Protein AF-C9JGL9-F1 (afdb_monomer_lite)

GO terms:
  GO:0005654 nucleoplasm (C, IDA)
  GO:0016604 nuclear body (C, IDA)

Foldseek 3Di:
DDDDDDDDDDDDDDDDDDDDDDDPDDDDDDPDDDDPDDDDDDDDDDDDDDDDDDDPPPPPPPPVPPPVVPDQWDKAWEWDWDFDCDPPDTDTDIDTDIDIDGQQAFLVCVQLVRCVRVVHDNVCSVPDFDWKDFAPDDTHGSCVQDPDRNHTCCNRPVVRRVRMYD

Organism: Homo sapiens (NCBI:txid9606)

Secondary structure (DSSP, 8-state):
------------------------PPPP-------------------------------------------SEEEEEEEEEEEEEETTEEEEEEEEEEEEEETTSBGGGHHHHHHHHTT--HHHHHH---EEEETTSPPEEGGGT-S-TT-BHHHHHTTTTTTEE-

pLDDT: mean 73.2, std 25.0, range [32.25, 98.31]

InterPro domains:
  IPR032392 SATB, ubiquitin-like oligomerisation domain [PF16534] (73-166)
  IPR032392 SATB, ubiquitin-like oligomerisation domain [PS51982] (71-166)
  IPR032392 SATB, ubiquitin-like oligomerisation domain [cd11585] (74-16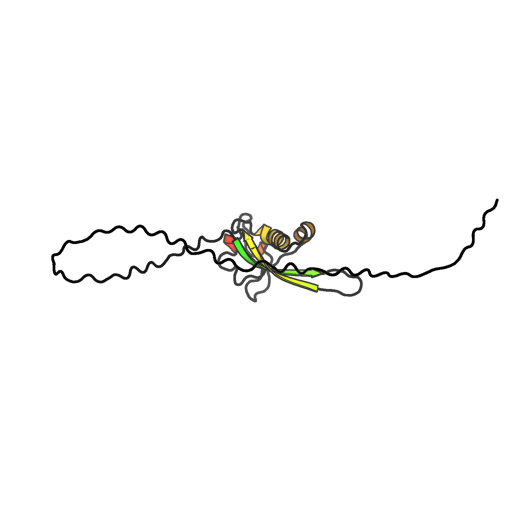6)
  IPR038224 SATB, ULD domain superfamily [G3DSA:3.10.20.710] (67-166)
  IPR039673 DNA-binding protein SATB1/SATB2 [PTHR15116] (1-166)

Radius of gyration: 34.83 Å; chains: 1; bounding box: 122×68×56 Å

Structure (mmCIF, N/CA/C/O backbone):
data_AF-C9JGL9-F1
#
_entry.id   AF-C9JGL9-F1
#
loop_
_atom_site.group_PDB
_atom_site.id
_atom_site.type_symbol
_atom_site.label_atom_id
_atom_site.label_alt_id
_atom_site.label_comp_id
_atom_site.label_asym_id
_atom_site.label_entity_id
_atom_site.label_seq_id
_atom_site.pdbx_PDB_ins_code
_atom_site.Cartn_x
_atom_site.Cartn_y
_atom_site.Cartn_z
_atom_site.occupancy
_atom_site.B_iso_or_equiv
_atom_site.auth_seq_id
_atom_site.auth_comp_id
_atom_site.auth_asym_id
_atom_site.auth_atom_id
_atom_site.pdbx_PDB_model_num
ATOM 1 N N . MET A 1 1 ? 70.693 -21.168 -28.630 1.00 42.56 1 MET A N 1
ATOM 2 C CA . MET A 1 1 ? 69.483 -21.411 -27.820 1.00 42.56 1 MET A CA 1
ATOM 3 C C . MET A 1 1 ? 68.326 -20.801 -28.596 1.00 42.56 1 MET A C 1
ATOM 5 O O . MET A 1 1 ? 67.987 -19.654 -28.356 1.00 42.56 1 MET A O 1
ATOM 9 N N . ASP A 1 2 ? 67.894 -21.374 -29.724 1.00 34.00 2 ASP A N 1
ATOM 10 C CA . ASP A 1 2 ? 67.217 -22.684 -29.877 1.00 34.00 2 ASP A CA 1
ATOM 11 C C . ASP A 1 2 ? 66.026 -22.733 -28.897 1.00 34.00 2 ASP A C 1
ATOM 13 O O . ASP A 1 2 ? 66.246 -22.671 -27.693 1.00 34.00 2 ASP A O 1
ATOM 17 N N . HIS A 1 3 ? 64.752 -22.723 -29.307 1.00 44.66 3 HIS A N 1
ATOM 18 C CA . HIS A 1 3 ? 64.145 -23.531 -30.364 1.00 44.66 3 HIS A CA 1
ATOM 19 C C . HIS A 1 3 ? 62.971 -22.829 -31.079 1.00 44.66 3 HIS A C 1
ATOM 21 O O . HIS A 1 3 ? 62.065 -22.292 -30.442 1.00 44.66 3 HIS A O 1
ATOM 27 N N . LEU A 1 4 ? 62.979 -22.918 -32.413 1.00 43.28 4 LEU A N 1
ATOM 28 C CA . LEU A 1 4 ? 61.796 -22.914 -33.279 1.00 43.28 4 LEU A CA 1
ATOM 29 C C . LEU A 1 4 ? 60.989 -24.206 -33.053 1.00 43.28 4 LEU A C 1
ATOM 31 O O . LEU A 1 4 ? 61.592 -25.271 -32.922 1.00 43.28 4 LEU A O 1
ATOM 35 N N . ASN A 1 5 ? 59.659 -24.141 -33.159 1.00 36.31 5 ASN A N 1
ATOM 36 C CA . ASN A 1 5 ? 58.887 -25.246 -33.731 1.00 36.31 5 ASN A CA 1
ATOM 37 C C . ASN A 1 5 ? 57.664 -24.719 -34.496 1.00 36.31 5 ASN A C 1
ATOM 39 O O . ASN A 1 5 ? 56.738 -24.154 -33.919 1.00 36.31 5 ASN A O 1
ATOM 43 N N . GLU A 1 6 ? 57.704 -24.928 -35.805 1.00 37.84 6 GLU A N 1
ATOM 44 C CA . GLU A 1 6 ? 56.620 -24.790 -36.769 1.00 37.84 6 GLU A CA 1
ATOM 45 C C . GLU A 1 6 ? 55.920 -26.154 -36.890 1.00 37.84 6 GLU A C 1
ATOM 47 O O . GLU A 1 6 ? 56.608 -27.164 -37.008 1.00 37.84 6 GLU A O 1
ATOM 52 N N . ALA A 1 7 ? 54.585 -26.209 -36.872 1.00 38.16 7 ALA A N 1
ATOM 53 C CA . ALA A 1 7 ? 53.819 -27.211 -37.621 1.00 38.16 7 ALA A CA 1
ATOM 54 C C . ALA A 1 7 ? 52.325 -26.858 -37.650 1.00 38.16 7 ALA A C 1
ATOM 56 O O . ALA A 1 7 ? 51.691 -26.547 -36.645 1.00 38.16 7 ALA A O 1
ATOM 57 N N . THR A 1 8 ? 51.818 -26.912 -38.869 1.00 35.41 8 THR A N 1
ATO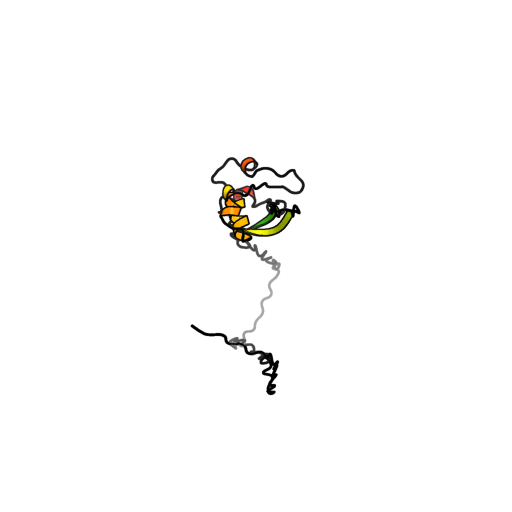M 58 C CA . THR A 1 8 ? 50.491 -26.632 -39.403 1.00 35.41 8 THR A CA 1
ATOM 59 C C . THR A 1 8 ? 49.470 -27.759 -39.162 1.00 35.41 8 THR A C 1
ATOM 61 O O . THR A 1 8 ? 49.820 -28.858 -38.749 1.00 35.41 8 THR A O 1
ATOM 64 N N . GLN A 1 9 ? 48.225 -27.463 -39.569 1.00 36.78 9 GLN A N 1
ATOM 65 C CA . GLN A 1 9 ? 47.119 -28.353 -39.978 1.00 36.78 9 GLN A CA 1
ATOM 66 C C . GLN A 1 9 ? 45.982 -28.599 -38.979 1.00 36.78 9 GLN A C 1
ATOM 68 O O . GLN A 1 9 ? 46.066 -29.385 -38.042 1.00 36.78 9 GLN A O 1
ATOM 73 N N . GLY A 1 10 ? 44.847 -27.967 -39.295 1.00 35.50 10 GLY A N 1
ATOM 74 C CA . GLY A 1 10 ? 43.537 -28.404 -38.845 1.00 35.50 10 GLY A CA 1
ATOM 75 C C . GLY A 1 10 ? 43.116 -29.720 -39.494 1.00 35.50 10 GLY A C 1
ATOM 76 O O . GLY A 1 10 ? 43.533 -30.049 -40.606 1.00 35.50 10 GLY A O 1
ATOM 77 N N . LYS A 1 11 ? 42.235 -30.443 -38.805 1.00 40.03 11 LYS A N 1
ATOM 78 C CA . LYS A 1 11 ? 41.291 -31.360 -39.431 1.00 40.03 11 LYS A CA 1
ATOM 79 C C . LYS A 1 11 ? 40.079 -31.542 -38.529 1.00 40.03 11 LYS A C 1
ATOM 81 O O . LYS A 1 11 ? 40.177 -31.811 -37.339 1.00 40.03 11 LYS A O 1
ATOM 86 N N . GLU A 1 12 ? 38.955 -31.320 -39.164 1.00 36.12 12 GLU A N 1
ATOM 87 C CA . GLU A 1 12 ? 37.579 -31.439 -38.720 1.00 36.12 12 GLU A CA 1
ATOM 88 C C . GLU A 1 12 ? 37.290 -32.909 -38.399 1.00 36.12 12 GLU A C 1
ATOM 90 O O . GLU A 1 12 ? 37.749 -33.774 -39.143 1.00 36.12 12 GLU A O 1
ATOM 95 N N . HIS A 1 13 ? 36.522 -33.203 -37.347 1.00 35.34 13 HIS A N 1
ATOM 96 C CA . HIS A 1 13 ? 35.667 -34.393 -37.341 1.00 35.34 13 HIS A CA 1
ATOM 97 C C . HIS A 1 13 ? 34.538 -34.264 -36.311 1.00 35.34 13 HIS A C 1
ATOM 99 O O . HIS A 1 13 ? 34.726 -34.330 -35.098 1.00 35.34 13 HIS A O 1
ATOM 105 N N . SER A 1 14 ? 33.351 -34.035 -36.864 1.00 40.31 14 SER A N 1
ATOM 106 C CA . SER A 1 14 ? 32.052 -34.343 -36.288 1.00 40.31 14 SER A CA 1
ATOM 107 C C . SER A 1 14 ? 31.829 -35.844 -36.448 1.00 40.31 14 SER A C 1
ATOM 109 O O . SER A 1 14 ? 31.837 -36.324 -37.577 1.00 40.31 14 SER A O 1
ATOM 111 N N . GLU A 1 15 ? 31.602 -36.575 -35.357 1.00 32.25 15 GLU A N 1
ATOM 112 C CA . GLU A 1 15 ? 31.038 -37.926 -35.430 1.00 32.25 15 GLU A CA 1
ATOM 113 C C . GLU A 1 15 ? 29.875 -38.073 -34.451 1.00 32.25 15 GLU A C 1
ATOM 115 O O . GLU A 1 15 ? 30.009 -38.345 -33.261 1.00 32.25 15 GLU A O 1
ATOM 120 N N . MET A 1 16 ? 28.699 -37.865 -35.035 1.00 34.91 16 MET A N 1
ATOM 121 C CA . MET A 1 16 ? 27.427 -38.465 -34.670 1.00 34.91 16 MET A CA 1
ATOM 122 C C . MET A 1 16 ? 27.586 -39.987 -34.527 1.00 34.91 16 MET A C 1
ATOM 124 O O . MET A 1 16 ? 27.942 -40.665 -35.489 1.00 34.91 16 MET A O 1
ATOM 128 N N . SER A 1 17 ? 27.237 -40.542 -33.367 1.00 36.75 17 SER A N 1
ATOM 129 C CA . SER A 1 17 ? 26.919 -41.966 -33.248 1.00 36.75 17 SER A CA 1
ATOM 130 C C . SER A 1 17 ? 25.537 -42.138 -32.639 1.00 36.75 17 SER A C 1
ATOM 132 O O . SER A 1 17 ? 25.306 -41.936 -31.448 1.00 36.75 17 SER A O 1
ATOM 134 N N . ASN A 1 18 ? 24.619 -42.492 -33.534 1.00 34.09 18 ASN A N 1
ATOM 135 C CA . ASN A 1 18 ? 23.277 -42.966 -33.262 1.00 34.09 18 ASN A CA 1
ATOM 136 C C . ASN A 1 18 ? 23.338 -44.320 -32.549 1.00 34.09 18 ASN A C 1
ATOM 138 O O . ASN A 1 18 ? 23.957 -45.247 -33.062 1.00 34.09 18 ASN A O 1
ATOM 142 N N . ASN A 1 19 ? 22.596 -44.467 -31.452 1.00 38.84 19 ASN A N 1
ATOM 143 C CA . ASN A 1 19 ? 22.049 -45.758 -31.053 1.00 38.84 19 ASN A CA 1
ATOM 144 C C . ASN A 1 19 ? 20.571 -45.585 -30.686 1.00 38.84 19 ASN A C 1
ATOM 146 O O . ASN A 1 19 ? 20.198 -44.765 -29.852 1.00 38.84 19 ASN A O 1
ATOM 150 N N . VAL A 1 20 ? 19.749 -46.349 -31.399 1.00 43.91 20 VAL A N 1
ATOM 151 C CA . VAL A 1 20 ? 18.292 -46.473 -31.301 1.00 43.91 20 VAL A CA 1
ATOM 152 C C . VAL A 1 20 ? 17.912 -47.502 -30.221 1.00 43.91 20 VAL A C 1
ATOM 154 O O . VAL A 1 20 ? 18.730 -48.364 -29.899 1.00 43.91 20 VAL A O 1
ATOM 157 N N . SER A 1 21 ? 16.643 -47.458 -29.775 1.00 40.12 21 SER A N 1
ATOM 158 C CA . SER A 1 21 ? 15.891 -48.320 -28.816 1.00 40.12 21 SER A CA 1
ATOM 159 C C . SER A 1 21 ? 15.878 -47.739 -27.388 1.00 40.12 21 SER A C 1
ATOM 161 O O . SER A 1 21 ? 16.927 -47.642 -26.771 1.00 40.12 21 SER A O 1
ATOM 163 N N . ASP A 1 22 ? 14.786 -47.290 -26.756 1.00 48.41 22 ASP A N 1
ATOM 164 C CA . ASP A 1 22 ? 13.367 -47.692 -26.773 1.00 48.41 22 ASP A CA 1
ATOM 165 C C . ASP A 1 22 ? 12.532 -46.590 -26.042 1.00 48.41 22 ASP A C 1
ATOM 167 O O . ASP A 1 22 ? 13.053 -45.990 -25.091 1.00 48.41 22 ASP A O 1
ATOM 171 N N . PRO A 1 23 ? 11.272 -46.271 -26.411 1.00 46.72 23 PRO A N 1
ATOM 172 C CA . PRO A 1 23 ? 10.498 -45.220 -25.746 1.00 46.72 23 PRO A CA 1
ATOM 173 C C . PRO A 1 23 ? 9.793 -45.742 -24.481 1.00 46.72 23 PRO A C 1
ATOM 175 O O . PRO A 1 23 ? 8.762 -46.412 -24.550 1.00 46.72 23 PRO A O 1
ATOM 178 N N . LYS A 1 24 ? 10.269 -45.365 -23.287 1.00 48.69 24 LYS A N 1
ATOM 179 C CA . LYS A 1 24 ? 9.474 -45.526 -22.055 1.00 48.69 24 LYS A CA 1
ATOM 180 C C . LYS A 1 24 ? 8.388 -44.451 -21.988 1.00 48.69 24 LYS A C 1
ATOM 182 O O . LYS A 1 24 ? 8.618 -43.344 -21.509 1.00 48.69 24 LYS A O 1
ATOM 187 N N . GLY A 1 25 ? 7.199 -44.794 -22.480 1.00 55.03 25 GLY A N 1
ATOM 188 C CA . GLY A 1 25 ? 5.985 -44.004 -22.284 1.00 55.03 25 GLY A CA 1
ATOM 189 C C . GLY A 1 25 ? 5.584 -43.889 -20.799 1.00 55.03 25 GLY A C 1
ATOM 190 O O . GLY A 1 25 ? 5.981 -44.724 -19.980 1.00 55.03 25 GLY A O 1
ATOM 191 N N . PRO A 1 26 ? 4.796 -42.864 -20.429 1.00 56.66 26 PRO A N 1
ATOM 192 C CA . PRO A 1 26 ? 4.326 -42.680 -19.059 1.00 56.66 26 PRO A CA 1
ATOM 193 C C . PRO A 1 26 ? 3.298 -43.767 -18.687 1.00 56.66 26 PRO A C 1
ATOM 195 O O . PRO A 1 26 ? 2.415 -44.067 -19.496 1.00 56.66 26 PRO A O 1
ATOM 198 N N . PRO A 1 27 ? 3.365 -44.371 -17.485 1.00 57.00 27 PRO A N 1
ATOM 199 C CA . PRO A 1 27 ? 2.396 -45.381 -17.082 1.00 57.00 27 PRO A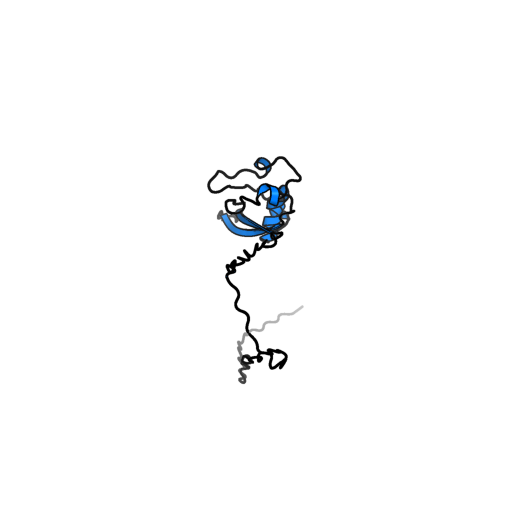 CA 1
ATOM 200 C C . PRO A 1 27 ? 0.986 -44.786 -16.979 1.00 57.00 27 PRO A C 1
ATOM 202 O O . PRO A 1 27 ? 0.754 -43.738 -16.375 1.00 57.00 27 PRO A O 1
ATOM 205 N N . ALA A 1 28 ? 0.052 -45.496 -17.608 1.00 49.97 28 ALA A N 1
ATOM 206 C CA . ALA A 1 28 ? -1.360 -45.175 -17.703 1.00 49.97 28 ALA A CA 1
ATOM 207 C C . ALA A 1 28 ? -2.071 -45.161 -16.337 1.00 49.97 28 ALA A C 1
ATOM 209 O O . ALA A 1 28 ? -1.729 -45.895 -15.411 1.00 49.97 28 ALA A O 1
ATOM 210 N N . LYS A 1 29 ? -3.115 -44.326 -16.267 1.00 58.28 29 LYS A N 1
ATOM 211 C CA . LYS A 1 29 ? -4.091 -44.197 -15.177 1.00 58.28 29 LYS A CA 1
ATOM 212 C C . LYS A 1 29 ? -4.518 -45.558 -14.616 1.00 58.28 29 LYS A C 1
ATOM 214 O O . LYS A 1 29 ? -5.165 -46.336 -15.313 1.00 58.28 29 LYS A O 1
ATOM 219 N N . ILE A 1 30 ? -4.267 -45.782 -13.328 1.00 58.03 30 ILE A N 1
ATOM 220 C CA . ILE A 1 30 ? -4.921 -46.845 -12.563 1.00 58.03 30 ILE A CA 1
ATOM 221 C C . ILE A 1 30 ? -6.092 -46.206 -11.816 1.00 58.03 30 ILE A C 1
ATOM 223 O O . ILE A 1 30 ? -5.901 -45.382 -10.921 1.00 58.03 30 ILE A O 1
ATOM 227 N N . ALA A 1 31 ? -7.312 -46.565 -12.211 1.00 51.91 31 ALA A N 1
ATOM 228 C CA . ALA A 1 31 ? -8.522 -46.263 -11.464 1.00 51.91 31 ALA A CA 1
ATOM 229 C C . ALA A 1 31 ? -8.479 -47.034 -10.136 1.00 51.91 31 ALA A C 1
ATOM 231 O O . ALA A 1 31 ? -8.605 -48.259 -10.117 1.00 51.91 31 ALA A O 1
ATOM 232 N N . ARG A 1 32 ? -8.266 -46.335 -9.017 1.00 55.47 32 ARG A N 1
ATOM 233 C CA . ARG A 1 32 ? -8.398 -46.939 -7.690 1.00 55.47 32 ARG A CA 1
ATOM 234 C C . ARG A 1 32 ? -9.867 -46.878 -7.273 1.00 55.47 32 ARG A C 1
ATOM 236 O O . ARG A 1 32 ? -10.387 -45.821 -6.940 1.00 55.47 32 ARG A O 1
ATOM 243 N N . LEU A 1 33 ? -10.482 -48.053 -7.365 1.00 52.06 33 LEU A N 1
ATOM 244 C CA . LEU A 1 33 ? -11.805 -48.466 -6.908 1.00 52.06 33 LEU A CA 1
ATOM 245 C C . LEU A 1 33 ? -12.243 -47.794 -5.593 1.00 52.06 33 LEU A C 1
ATOM 247 O O . LEU A 1 33 ? -11.502 -47.789 -4.609 1.00 52.06 33 LEU A O 1
ATOM 251 N N . GLU A 1 34 ? -13.472 -47.273 -5.597 1.00 56.62 34 GLU A N 1
ATOM 252 C CA . GLU A 1 34 ? -14.178 -46.762 -4.425 1.00 56.62 34 GLU A CA 1
ATOM 253 C C . GLU A 1 34 ? -14.276 -47.818 -3.317 1.00 56.62 34 GLU A C 1
ATOM 255 O O . GLU A 1 34 ? -14.787 -48.917 -3.533 1.00 56.62 34 GLU A O 1
ATOM 260 N N . GLN A 1 35 ? -13.856 -47.463 -2.103 1.00 49.78 35 GLN A N 1
ATOM 261 C CA . GLN A 1 35 ? -14.123 -48.254 -0.904 1.00 49.78 35 GLN A CA 1
ATOM 262 C C . GLN A 1 35 ? -15.217 -47.560 -0.084 1.00 49.78 35 GLN A C 1
ATOM 264 O O . GLN A 1 35 ? -14.961 -46.940 0.945 1.00 49.78 35 GLN A O 1
ATOM 269 N N . ASN A 1 36 ? -16.456 -47.669 -0.568 1.00 44.41 36 ASN A N 1
ATOM 270 C CA . ASN A 1 36 ? -17.656 -47.357 0.201 1.00 44.41 36 ASN A CA 1
ATOM 271 C C . ASN A 1 36 ? -17.894 -48.480 1.226 1.00 44.41 36 ASN A C 1
ATOM 273 O O . ASN A 1 36 ? -18.424 -49.539 0.898 1.00 44.41 36 ASN A O 1
ATOM 277 N N . GLY A 1 37 ? -17.478 -48.264 2.475 1.00 42.50 37 GLY A N 1
ATOM 278 C CA . GLY A 1 37 ? -17.793 -49.141 3.604 1.00 42.50 37 GLY A CA 1
ATOM 279 C C . GLY A 1 37 ? -19.021 -48.641 4.362 1.00 42.50 37 GLY A C 1
ATOM 280 O O . GLY A 1 37 ? -18.890 -47.800 5.244 1.00 42.50 37 GLY A O 1
ATOM 281 N N . SER A 1 38 ? -20.210 -49.156 4.044 1.00 56.19 38 SER A N 1
ATOM 282 C CA . SER A 1 38 ? -21.413 -49.005 4.879 1.00 56.19 38 SER A CA 1
ATOM 283 C C . SER A 1 38 ? -21.739 -50.333 5.567 1.00 56.19 38 SER A C 1
ATOM 285 O O . SER A 1 38 ? -21.834 -51.350 4.876 1.00 56.19 38 SER A O 1
ATOM 287 N N . PRO A 1 39 ? -21.937 -50.376 6.897 1.00 55.56 39 PRO A N 1
ATOM 288 C CA . PRO A 1 39 ? -22.382 -51.591 7.556 1.00 55.56 39 PRO A CA 1
ATOM 289 C C . PRO A 1 39 ? -23.891 -51.790 7.364 1.00 55.56 39 PRO A C 1
ATOM 291 O O . PRO A 1 39 ? -24.718 -50.949 7.713 1.00 55.56 39 PRO A O 1
ATOM 294 N N . LEU A 1 40 ? -24.233 -52.956 6.818 1.00 44.91 40 LEU A N 1
ATOM 295 C CA . LEU A 1 40 ? -25.578 -53.516 6.760 1.00 44.91 40 LEU A CA 1
ATOM 296 C C . LEU A 1 40 ? -26.071 -53.838 8.182 1.00 44.91 40 LEU A C 1
ATOM 298 O O . LEU A 1 40 ? -25.719 -54.866 8.754 1.00 44.91 40 LEU A O 1
ATOM 302 N N . GLY A 1 41 ? -26.921 -52.974 8.736 1.00 43.88 41 GLY A N 1
ATOM 303 C CA . GLY A 1 41 ? -27.706 -53.234 9.945 1.00 43.88 41 GLY A CA 1
ATOM 304 C C . GLY A 1 41 ? -29.147 -53.596 9.591 1.00 43.88 41 GLY A C 1
ATOM 305 O O . GLY A 1 41 ? -30.007 -52.732 9.454 1.00 43.88 41 GLY A O 1
ATOM 306 N N . ARG A 1 42 ? -29.406 -54.891 9.411 1.00 44.91 42 ARG A N 1
ATOM 307 C CA . ARG A 1 42 ? -30.715 -55.490 9.121 1.00 44.91 42 ARG A CA 1
ATOM 308 C C . ARG A 1 42 ? -31.575 -55.517 10.394 1.00 44.91 42 ARG A C 1
ATOM 310 O O . ARG A 1 42 ? -31.390 -56.395 11.226 1.00 44.91 42 ARG A O 1
ATOM 317 N N . GLY A 1 43 ? -32.543 -54.609 10.519 1.00 41.00 43 GLY A N 1
ATOM 318 C CA . GLY A 1 43 ? -33.594 -54.649 11.545 1.00 41.00 43 GLY A CA 1
ATOM 319 C C . GLY A 1 43 ? -34.977 -54.592 10.899 1.00 41.00 43 GLY A C 1
ATOM 320 O O . GLY A 1 43 ? -35.360 -53.572 10.336 1.00 41.00 43 GLY A O 1
ATOM 321 N N . ARG A 1 44 ? -35.702 -55.712 10.917 1.00 45.59 44 ARG A N 1
ATOM 322 C CA . ARG A 1 44 ? -37.028 -55.895 10.309 1.00 45.59 44 ARG A CA 1
ATOM 323 C C . ARG A 1 44 ? -38.116 -55.859 11.396 1.00 45.59 44 ARG A C 1
ATOM 325 O O . ARG A 1 44 ? -37.974 -56.557 12.389 1.00 45.59 44 ARG A O 1
ATOM 332 N N . LEU A 1 45 ? -39.226 -55.186 11.061 1.00 43.84 45 LEU A N 1
ATOM 333 C CA . LEU A 1 45 ? -40.618 -55.347 11.534 1.00 43.84 45 LEU A CA 1
ATOM 334 C C . LEU A 1 45 ? -41.063 -54.643 12.833 1.00 43.84 45 LEU A C 1
ATOM 336 O O . LEU A 1 45 ? -40.556 -54.896 13.917 1.00 43.84 45 LEU A O 1
ATOM 340 N N . GLY A 1 46 ? -42.128 -53.843 12.690 1.00 35.28 46 GLY A N 1
ATOM 341 C CA . GLY A 1 46 ? -42.950 -53.293 13.771 1.00 35.28 46 GLY A CA 1
ATOM 342 C C . GLY A 1 46 ? -44.011 -52.326 13.233 1.00 35.28 46 GLY A C 1
ATOM 343 O O . GLY A 1 46 ? -43.728 -51.157 13.009 1.00 35.28 46 GLY A O 1
ATOM 344 N N . SER A 1 47 ? -45.211 -52.841 12.967 1.00 46.53 47 SER A N 1
ATOM 345 C CA . SER A 1 47 ? -46.412 -52.113 12.528 1.00 46.53 47 SER A CA 1
ATOM 346 C C . SER A 1 47 ? -47.102 -51.400 13.700 1.00 46.53 47 SER A C 1
ATOM 348 O O . SER A 1 47 ? -47.169 -51.977 14.780 1.00 46.53 47 SER A O 1
ATOM 350 N N . THR A 1 48 ? -47.652 -50.197 13.487 1.00 41.06 48 THR A N 1
ATOM 351 C CA . THR A 1 48 ? -49.050 -49.770 13.772 1.00 41.06 48 THR A CA 1
ATOM 352 C C . THR A 1 48 ? -49.162 -48.240 13.792 1.00 41.06 48 THR A C 1
ATOM 354 O O . THR A 1 48 ? -48.257 -47.530 14.217 1.00 41.06 48 THR A O 1
ATOM 357 N N . GLY A 1 49 ? -50.258 -47.732 13.225 1.00 40.59 49 GLY A N 1
ATOM 358 C CA . GLY A 1 49 ? -50.437 -46.322 12.896 1.00 40.59 49 GLY A CA 1
ATOM 359 C C . GLY A 1 49 ? -50.789 -45.404 14.067 1.00 40.59 49 GLY A C 1
ATOM 360 O O . GLY A 1 49 ? -51.409 -45.811 15.043 1.00 40.59 49 GLY A O 1
ATOM 361 N N . ALA A 1 50 ? -50.486 -44.119 13.885 1.00 40.66 50 ALA A N 1
ATOM 362 C CA . ALA A 1 50 ? -51.106 -43.019 14.611 1.00 40.66 50 ALA A CA 1
ATOM 363 C C . ALA A 1 50 ? -51.202 -41.799 13.681 1.00 40.66 50 ALA A C 1
ATOM 365 O O . ALA A 1 50 ? -50.217 -41.363 13.088 1.00 40.66 50 ALA A O 1
ATOM 366 N N . LYS A 1 51 ? -52.421 -41.283 13.518 1.00 51.78 51 LYS A N 1
ATOM 367 C CA . LYS A 1 51 ? -52.728 -40.039 12.807 1.00 51.78 51 LYS A CA 1
ATOM 368 C C . LYS A 1 51 ? -52.397 -38.886 13.748 1.00 51.78 51 LYS A C 1
ATOM 370 O O . LYS A 1 51 ? -52.976 -38.884 14.823 1.00 51.78 51 LYS A O 1
ATOM 375 N N . MET A 1 52 ? -51.574 -37.912 13.357 1.00 44.22 52 MET A N 1
ATOM 376 C CA . MET A 1 52 ? -51.589 -36.574 13.963 1.00 44.22 52 MET A CA 1
ATOM 377 C C . MET A 1 52 ? -51.155 -35.500 12.962 1.00 44.22 52 MET A C 1
ATOM 379 O O . MET A 1 52 ? -50.319 -35.713 12.088 1.00 44.22 52 MET A O 1
ATOM 383 N N . GLN A 1 53 ? -51.824 -34.363 13.109 1.00 41.41 53 GLN A N 1
ATOM 384 C CA . GLN A 1 53 ? -51.790 -33.147 12.312 1.00 41.41 53 GLN A CA 1
ATOM 385 C C . GLN A 1 53 ? -50.428 -32.439 12.306 1.00 41.41 53 GLN A C 1
ATOM 387 O O . GLN A 1 53 ? -49.710 -32.436 13.299 1.00 41.41 53 GLN A O 1
ATOM 392 N N . GLY A 1 54 ? -50.170 -31.751 11.189 1.00 48.22 54 GLY A N 1
ATOM 393 C CA . GLY A 1 54 ? -49.663 -30.378 11.143 1.00 48.22 54 GLY A CA 1
ATOM 394 C C . GLY A 1 54 ? -48.431 -30.032 11.976 1.00 48.22 54 GLY A C 1
ATOM 395 O O . GLY A 1 54 ? -48.551 -29.524 13.084 1.00 48.22 54 GLY A O 1
ATOM 396 N N . VAL A 1 55 ? -47.257 -30.123 11.355 1.00 47.50 55 VAL A N 1
ATOM 397 C CA . VAL A 1 55 ? -46.104 -29.287 11.710 1.00 47.50 55 VAL A CA 1
ATOM 398 C C . VAL A 1 55 ? -45.531 -28.690 10.425 1.00 47.50 55 VAL A C 1
ATOM 400 O O . VAL A 1 55 ? -45.254 -29.442 9.488 1.00 47.50 55 VAL A O 1
ATOM 403 N N . PRO A 1 56 ? -45.361 -27.357 10.325 1.00 48.06 56 PRO A N 1
ATOM 404 C CA . PRO A 1 56 ? -44.654 -26.780 9.198 1.00 48.06 56 PRO A CA 1
ATOM 405 C C . PRO A 1 56 ? -43.211 -27.263 9.287 1.00 48.06 56 PRO A C 1
ATOM 407 O O . PRO A 1 56 ? -42.537 -27.033 10.296 1.00 48.06 56 PRO A O 1
ATOM 410 N N . LEU A 1 57 ? -42.734 -27.923 8.233 1.00 48.91 57 LEU A N 1
ATOM 411 C CA . LEU A 1 57 ? -41.310 -28.117 8.010 1.00 48.91 57 LEU A CA 1
ATOM 412 C C . LEU A 1 57 ? -40.699 -26.718 7.910 1.00 48.91 57 LEU A C 1
ATOM 414 O O . LEU A 1 57 ? -40.689 -26.098 6.849 1.00 48.91 57 LEU A O 1
ATOM 418 N N . LYS A 1 58 ? -40.221 -26.189 9.042 1.00 48.38 58 LYS A N 1
ATOM 419 C CA . LYS A 1 58 ? -39.232 -25.120 9.032 1.00 48.38 58 LYS A CA 1
ATOM 420 C C . LYS A 1 58 ? -38.092 -25.672 8.193 1.00 48.38 58 LYS A C 1
ATOM 422 O O . LYS A 1 58 ? -37.355 -26.542 8.655 1.00 48.38 58 LYS A O 1
ATOM 427 N N . HIS A 1 59 ? -37.961 -25.180 6.964 1.00 45.41 59 HIS A N 1
ATOM 428 C CA . HIS A 1 59 ? -36.679 -25.179 6.295 1.00 45.41 59 HIS A CA 1
ATOM 429 C C . HIS A 1 59 ? -35.744 -24.454 7.253 1.00 45.41 59 HIS A C 1
ATOM 431 O O . HIS A 1 59 ? -35.734 -23.226 7.339 1.00 45.41 59 HIS A O 1
ATOM 437 N N . SER A 1 60 ? -35.017 -25.238 8.047 1.00 50.75 60 SER A N 1
ATOM 438 C CA . SER A 1 60 ? -33.779 -24.801 8.647 1.00 50.75 60 SER A CA 1
ATOM 439 C C . SER A 1 60 ? -32.891 -24.491 7.457 1.00 50.75 60 SER A C 1
ATOM 441 O O . SER A 1 60 ? -32.172 -25.344 6.940 1.00 50.75 60 SER A O 1
ATOM 443 N N . GLY A 1 61 ? -33.021 -23.263 6.956 1.00 50.00 61 GLY A N 1
ATOM 444 C CA . GLY A 1 61 ? -31.929 -22.589 6.311 1.00 50.00 61 GLY A CA 1
ATOM 445 C C . GLY A 1 61 ? -30.840 -22.557 7.363 1.00 50.00 61 GLY A C 1
ATOM 446 O O . GLY A 1 61 ? -30.709 -21.587 8.107 1.00 50.00 61 GLY A O 1
ATOM 447 N N . HIS A 1 62 ? -30.052 -23.630 7.418 1.00 49.66 62 HIS A N 1
ATOM 448 C CA . HIS A 1 62 ? -28.634 -23.500 7.640 1.00 49.66 62 HIS A CA 1
ATOM 449 C C . HIS A 1 62 ? -28.157 -22.545 6.542 1.00 49.66 62 HIS A C 1
ATOM 451 O O . HIS A 1 62 ? -27.617 -22.944 5.516 1.00 49.66 62 HIS A O 1
ATOM 457 N N . LEU A 1 63 ? -28.387 -21.247 6.768 1.00 56.44 63 LEU A N 1
ATOM 458 C CA . LEU A 1 63 ? -27.424 -20.239 6.420 1.00 56.44 63 LEU A CA 1
ATOM 459 C C . LEU A 1 63 ? -26.174 -20.758 7.090 1.00 56.44 63 LEU A C 1
ATOM 461 O O . LEU A 1 63 ? -25.988 -20.654 8.305 1.00 56.44 63 LEU A O 1
ATOM 465 N N . MET A 1 64 ? -25.382 -21.443 6.278 1.00 52.97 64 MET A N 1
ATOM 466 C CA . MET A 1 64 ? -23.984 -21.645 6.518 1.00 52.97 64 MET A CA 1
ATOM 467 C C . MET A 1 64 ? -23.507 -20.208 6.689 1.00 52.97 64 MET A C 1
ATOM 469 O O . MET A 1 64 ? -23.219 -19.510 5.722 1.00 52.97 64 MET A O 1
ATOM 473 N N . LYS A 1 65 ? -23.511 -19.703 7.926 1.00 49.84 65 LYS A N 1
ATOM 474 C CA . LYS A 1 65 ? -22.609 -18.637 8.301 1.00 49.84 65 LYS A CA 1
ATOM 475 C C . LYS A 1 65 ? -21.264 -19.318 8.178 1.00 49.84 65 LYS A C 1
ATOM 477 O O . LYS A 1 65 ? -20.689 -19.786 9.159 1.00 49.84 65 LYS A O 1
ATOM 482 N N . THR A 1 66 ? -20.796 -19.430 6.937 1.00 46.34 66 THR A N 1
ATOM 483 C CA . THR A 1 66 ? -19.395 -19.399 6.623 1.00 46.34 66 THR A CA 1
ATOM 484 C C . THR A 1 66 ? -18.967 -18.063 7.207 1.00 46.34 66 THR A C 1
ATOM 486 O O . THR A 1 66 ? -18.890 -17.042 6.531 1.00 46.34 66 THR A O 1
ATOM 489 N N . ASN A 1 67 ? -18.700 -18.067 8.513 1.00 46.44 67 ASN A N 1
ATOM 490 C CA . ASN A 1 67 ? -17.559 -17.368 9.041 1.00 46.44 67 ASN A CA 1
ATOM 491 C C . ASN A 1 67 ? -16.404 -17.990 8.261 1.00 46.44 67 ASN A C 1
ATOM 493 O O . ASN A 1 67 ? -15.770 -18.933 8.732 1.00 46.44 67 ASN A O 1
ATOM 497 N N . LEU A 1 68 ? -16.257 -17.571 6.997 1.00 58.25 68 LEU A N 1
ATOM 498 C CA . LEU A 1 68 ? -15.085 -17.798 6.193 1.00 58.25 68 LEU A CA 1
ATOM 499 C C . LEU A 1 68 ? -14.013 -17.321 7.141 1.00 58.25 68 LEU A C 1
ATOM 501 O O . LEU A 1 68 ? -14.033 -16.139 7.497 1.00 58.25 68 LEU A O 1
ATOM 505 N N . ARG A 1 69 ? -13.266 -18.266 7.728 1.00 58.88 69 ARG A N 1
ATOM 506 C CA . ARG A 1 69 ? -12.291 -17.948 8.764 1.00 58.88 69 ARG A CA 1
ATOM 507 C C . ARG A 1 69 ? -11.499 -16.803 8.178 1.00 58.88 69 ARG A C 1
ATOM 509 O O . ARG A 1 69 ? -10.892 -17.004 7.129 1.00 58.88 69 ARG A O 1
ATOM 516 N N . LYS A 1 70 ? -11.673 -15.594 8.731 1.00 75.00 70 LYS A N 1
ATOM 517 C CA . LYS A 1 70 ? -11.150 -14.386 8.097 1.00 75.00 70 LYS A CA 1
ATOM 518 C C . LYS A 1 70 ? -9.664 -14.666 7.947 1.00 75.00 70 LYS A C 1
ATOM 520 O O . LYS A 1 70 ? -8.997 -14.866 8.958 1.00 75.00 70 LYS A O 1
ATOM 525 N N . GLY A 1 71 ? -9.199 -14.805 6.705 1.00 87.56 71 GLY A N 1
ATOM 526 C CA . GLY A 1 71 ? -7.811 -15.161 6.444 1.00 87.56 71 GLY A CA 1
ATOM 527 C C . GLY A 1 71 ? -6.905 -14.169 7.162 1.00 87.56 71 GLY A C 1
ATOM 528 O O . GLY A 1 71 ? -7.281 -13.006 7.326 1.00 87.56 71 GLY A O 1
ATOM 529 N N . THR A 1 72 ? -5.740 -14.621 7.612 1.00 94.69 72 THR A N 1
ATOM 530 C CA . THR A 1 72 ? -4.727 -13.754 8.234 1.00 94.69 72 THR A CA 1
ATOM 531 C C . THR A 1 72 ? -4.065 -12.825 7.221 1.00 94.69 72 THR A C 1
ATOM 533 O O . THR A 1 72 ? -3.334 -11.924 7.614 1.00 94.69 72 THR A O 1
ATOM 536 N N . MET A 1 73 ? -4.334 -13.038 5.931 1.00 97.00 73 MET A N 1
ATOM 537 C CA . MET A 1 73 ? -3.772 -12.288 4.818 1.00 97.00 73 MET A CA 1
ATOM 538 C C . MET A 1 73 ? -4.803 -11.332 4.214 1.00 97.00 73 MET A C 1
ATOM 540 O O . MET A 1 73 ? -6.004 -11.630 4.191 1.00 97.00 73 MET A O 1
ATOM 544 N N . LEU A 1 74 ? -4.323 -10.203 3.708 1.00 96.81 74 LEU A N 1
ATOM 545 C CA . LEU A 1 74 ? -5.068 -9.208 2.953 1.00 96.81 74 LEU A CA 1
ATOM 546 C C . LEU A 1 74 ? -4.391 -9.036 1.582 1.00 96.81 74 LEU A C 1
ATOM 548 O O . LEU A 1 74 ? -3.173 -8.855 1.549 1.00 96.81 74 LEU A O 1
ATOM 552 N N . PRO A 1 75 ? -5.127 -9.131 0.462 1.00 97.50 75 PRO A N 1
ATOM 553 C CA . PRO A 1 75 ? -4.567 -8.833 -0.847 1.00 97.50 75 PRO A CA 1
ATOM 554 C C . PRO A 1 75 ? -4.411 -7.319 -1.008 1.00 97.50 75 PRO A C 1
ATOM 556 O O . PRO A 1 75 ? -5.340 -6.567 -0.718 1.00 97.50 75 PRO A O 1
ATOM 559 N N . VAL A 1 76 ? -3.248 -6.889 -1.479 1.00 98.12 76 VAL A N 1
ATOM 560 C CA . VAL A 1 76 ? -2.928 -5.494 -1.788 1.00 98.12 76 VAL A CA 1
ATOM 561 C C . VAL A 1 76 ? -2.439 -5.450 -3.228 1.00 98.12 76 VAL A C 1
ATOM 563 O O . VAL A 1 76 ? -1.577 -6.238 -3.609 1.00 98.12 76 VAL A O 1
ATOM 566 N N . PHE A 1 77 ? -3.042 -4.585 -4.039 1.00 98.31 77 PHE A N 1
ATOM 567 C CA . PHE A 1 77 ? -2.597 -4.358 -5.408 1.00 98.31 77 PHE A CA 1
ATOM 568 C C . PHE A 1 77 ? -1.421 -3.385 -5.386 1.00 98.31 77 PHE A C 1
ATOM 570 O O . PHE A 1 77 ? -1.570 -2.279 -4.865 1.00 98.31 77 PHE A O 1
ATOM 577 N N . CYS A 1 78 ? -0.275 -3.805 -5.912 1.00 98.00 78 CYS A N 1
ATOM 578 C CA . CYS A 1 78 ? 0.954 -3.024 -5.924 1.00 98.00 78 CYS A CA 1
ATOM 579 C C . CYS A 1 78 ? 1.350 -2.675 -7.353 1.00 98.00 78 CYS A C 1
ATOM 581 O O . CYS A 1 78 ? 1.298 -3.543 -8.223 1.00 98.00 78 CYS A O 1
ATOM 583 N N . VAL A 1 79 ? 1.794 -1.439 -7.568 1.00 97.31 79 VAL A N 1
ATOM 584 C CA . VAL A 1 79 ? 2.399 -0.968 -8.814 1.00 97.31 79 VAL A CA 1
ATOM 585 C C . VAL A 1 79 ? 3.780 -0.411 -8.488 1.00 97.31 79 VAL A C 1
ATOM 587 O O . VAL A 1 79 ? 3.919 0.638 -7.864 1.00 97.31 79 VAL A O 1
ATOM 590 N N . VAL A 1 80 ? 4.821 -1.128 -8.901 1.00 96.50 80 VAL A N 1
ATOM 591 C CA . VAL A 1 80 ? 6.210 -0.730 -8.664 1.00 96.50 80 VAL A CA 1
ATOM 592 C C . VAL A 1 80 ? 6.764 -0.068 -9.913 1.00 96.50 80 VAL A C 1
ATOM 594 O O . VAL A 1 80 ? 6.839 -0.694 -10.968 1.00 96.50 80 VAL A O 1
ATOM 597 N N . GLU A 1 81 ? 7.186 1.186 -9.774 1.00 93.44 81 GLU A N 1
ATOM 598 C CA . GLU A 1 81 ? 7.948 1.898 -10.797 1.00 93.44 81 GLU A CA 1
ATOM 599 C C . GLU A 1 81 ? 9.445 1.782 -10.492 1.00 93.44 81 GLU A C 1
ATOM 601 O O . GLU A 1 81 ? 9.912 2.254 -9.450 1.00 93.44 81 GLU A O 1
ATOM 606 N N . HIS A 1 82 ? 10.206 1.174 -11.400 1.00 86.69 82 HIS A N 1
ATOM 607 C CA . HIS A 1 82 ? 11.661 1.089 -11.305 1.00 86.69 82 HIS A CA 1
ATOM 608 C C . HIS A 1 82 ? 12.301 1.783 -12.512 1.00 86.69 82 HIS A C 1
ATOM 610 O O . HIS A 1 82 ? 11.980 1.474 -13.659 1.00 86.69 82 HIS A O 1
ATOM 616 N N . TYR A 1 83 ? 13.187 2.742 -12.236 1.00 80.31 83 TYR A N 1
ATOM 617 C CA . TYR A 1 83 ? 13.960 3.459 -13.250 1.00 80.31 83 TYR A CA 1
ATOM 618 C C . TYR A 1 83 ? 15.378 2.902 -13.231 1.00 80.31 83 TYR A C 1
ATOM 620 O O . TYR A 1 83 ? 16.104 3.088 -12.250 1.00 80.31 83 TYR A O 1
ATOM 628 N N . GLU A 1 84 ? 15.772 2.207 -14.295 1.00 71.94 84 GLU A N 1
ATOM 629 C CA . GLU A 1 84 ? 17.145 1.741 -14.448 1.00 71.94 84 GLU A CA 1
ATOM 630 C C . GLU A 1 84 ? 17.907 2.694 -15.371 1.00 71.94 84 GLU A C 1
ATOM 632 O O . GLU A 1 84 ? 17.573 2.862 -16.542 1.00 71.94 84 GLU A O 1
ATOM 637 N N . ASN A 1 85 ? 18.946 3.342 -14.837 1.00 58.84 85 ASN A N 1
ATOM 638 C CA . ASN A 1 85 ? 19.778 4.280 -15.591 1.00 58.84 85 ASN A CA 1
ATOM 639 C C . ASN A 1 85 ? 20.732 3.516 -16.529 1.00 58.84 85 ASN A C 1
ATOM 641 O O . ASN A 1 85 ? 21.944 3.472 -16.300 1.00 58.84 85 ASN A O 1
ATOM 645 N N . ALA A 1 86 ? 20.206 2.908 -17.591 1.00 60.53 86 ALA A N 1
ATOM 646 C CA . ALA A 1 86 ? 21.020 2.433 -18.700 1.00 60.53 86 ALA A CA 1
ATOM 647 C C . ALA A 1 86 ? 21.367 3.628 -19.600 1.00 60.53 86 ALA A C 1
ATOM 649 O O . ALA A 1 86 ? 20.497 4.381 -20.025 1.00 60.53 86 ALA A O 1
ATOM 650 N N . ILE A 1 87 ? 22.660 3.800 -19.873 1.00 62.03 87 ILE A N 1
ATOM 651 C CA . ILE A 1 87 ? 23.339 5.020 -20.353 1.00 62.03 87 ILE A CA 1
ATOM 652 C C . ILE A 1 87 ? 22.771 5.666 -21.641 1.00 62.03 87 ILE A C 1
ATOM 654 O O . ILE A 1 87 ? 23.197 6.763 -21.985 1.00 62.03 87 ILE A O 1
ATOM 658 N N . GLU A 1 88 ? 21.777 5.091 -22.327 1.00 59.50 88 GLU A N 1
ATOM 659 C CA . GLU A 1 88 ? 21.216 5.686 -23.554 1.00 59.50 88 GLU A CA 1
ATOM 660 C C . GLU A 1 88 ? 19.681 5.645 -23.694 1.00 59.50 88 GLU A C 1
ATOM 662 O O . GLU A 1 88 ? 19.162 6.284 -24.608 1.00 59.50 88 GLU A O 1
ATOM 667 N N . TYR A 1 89 ? 18.928 4.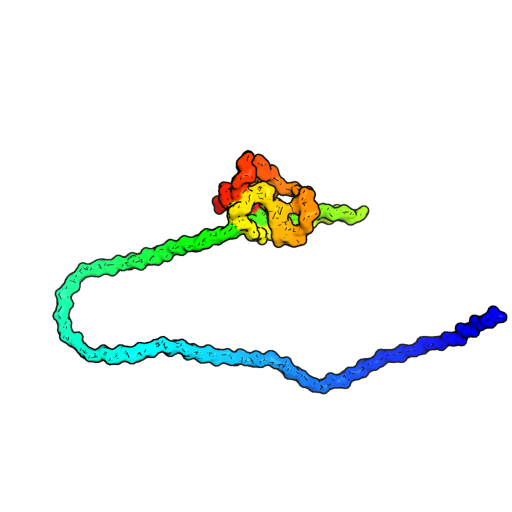994 -22.796 1.00 56.91 89 TYR A N 1
ATOM 668 C CA . TYR A 1 89 ? 17.457 4.974 -22.845 1.00 56.91 89 TYR A CA 1
ATOM 669 C C . TYR A 1 89 ? 16.860 4.851 -21.438 1.00 56.91 89 TYR A C 1
ATOM 671 O O . TYR A 1 89 ? 17.178 3.916 -20.711 1.00 56.91 89 TYR A O 1
ATOM 679 N N . ASP A 1 90 ? 15.978 5.783 -21.076 1.00 57.75 90 ASP A N 1
ATOM 680 C CA . ASP A 1 90 ? 15.207 5.750 -19.828 1.00 57.75 90 ASP A CA 1
ATOM 681 C C . ASP A 1 90 ? 14.105 4.681 -19.966 1.00 57.75 90 ASP A C 1
ATOM 683 O O . ASP A 1 90 ? 13.089 4.899 -20.637 1.00 57.75 90 ASP A O 1
ATOM 687 N N . CYS A 1 91 ? 14.339 3.475 -19.439 1.00 59.34 91 CYS A N 1
ATOM 688 C CA . CYS A 1 91 ? 13.321 2.430 -19.372 1.00 59.34 91 CYS A CA 1
ATOM 689 C C . CYS A 1 91 ? 12.583 2.523 -18.030 1.00 59.34 91 CYS A C 1
ATOM 691 O O . CYS A 1 91 ? 13.106 2.159 -16.979 1.00 59.34 91 CYS A O 1
ATOM 693 N N . LYS A 1 92 ? 11.332 2.996 -18.070 1.00 74.62 92 LYS A N 1
ATOM 694 C CA . LYS A 1 92 ? 10.414 2.889 -16.932 1.00 74.62 92 LYS A CA 1
ATOM 695 C C . LYS A 1 92 ? 9.798 1.493 -16.938 1.00 74.62 92 LYS A C 1
ATOM 697 O O . LYS A 1 92 ? 8.939 1.209 -17.775 1.00 74.62 92 LYS A O 1
ATOM 702 N N . GLU A 1 93 ? 10.234 0.631 -16.027 1.00 81.69 93 GLU A N 1
ATOM 703 C CA . GLU A 1 93 ? 9.601 -0.668 -15.813 1.00 81.69 93 GLU A CA 1
ATOM 704 C C . GLU A 1 93 ? 8.478 -0.525 -14.781 1.00 81.69 93 GLU A C 1
ATOM 706 O O . GLU A 1 93 ? 8.687 -0.002 -13.684 1.00 81.69 93 GLU A O 1
ATOM 711 N N . GLU A 1 94 ? 7.275 -0.959 -15.160 1.00 89.38 94 GLU A N 1
ATOM 712 C CA . GLU A 1 94 ? 6.101 -0.982 -14.291 1.00 89.38 94 GLU A CA 1
ATOM 713 C C . GLU A 1 94 ? 5.736 -2.436 -13.987 1.00 89.38 94 GLU A C 1
ATOM 715 O O . GLU A 1 94 ? 5.358 -3.196 -14.882 1.00 89.38 94 GLU A O 1
ATOM 720 N N . HIS A 1 95 ? 5.852 -2.822 -12.717 1.00 93.19 95 HIS A N 1
ATOM 721 C CA . HIS A 1 95 ? 5.486 -4.150 -12.240 1.00 93.19 95 HIS A CA 1
ATOM 722 C C . HIS A 1 95 ? 4.217 -4.062 -11.389 1.00 93.19 95 HIS A C 1
ATOM 724 O O . HIS A 1 95 ? 4.249 -3.559 -10.265 1.00 93.19 95 HIS A O 1
ATOM 730 N N . ALA A 1 96 ? 3.096 -4.529 -11.945 1.00 96.75 96 ALA A N 1
ATOM 731 C CA . ALA A 1 96 ? 1.787 -4.477 -11.303 1.00 96.75 96 ALA A CA 1
ATOM 732 C C . ALA A 1 96 ? 1.299 -5.880 -10.911 1.00 96.75 96 ALA A C 1
ATOM 734 O O . ALA A 1 96 ? 0.969 -6.694 -11.776 1.00 96.75 96 ALA A O 1
ATOM 735 N N . GLU A 1 97 ? 1.216 -6.162 -9.611 1.00 97.50 97 GLU A N 1
ATOM 736 C CA . GLU A 1 97 ? 0.830 -7.480 -9.098 1.00 97.50 97 GLU A CA 1
ATOM 737 C C . GLU A 1 97 ? 0.107 -7.386 -7.742 1.00 97.50 97 GLU A C 1
ATOM 739 O O . GLU A 1 97 ? 0.287 -6.450 -6.962 1.00 97.50 97 GLU A O 1
ATOM 744 N N . PHE A 1 98 ? -0.746 -8.374 -7.453 1.00 97.94 98 PHE A N 1
ATOM 745 C CA . PHE A 1 98 ? -1.336 -8.538 -6.127 1.00 97.94 98 PHE A CA 1
ATOM 746 C C . PHE A 1 98 ? -0.386 -9.276 -5.188 1.00 97.94 98 PHE A C 1
ATOM 748 O O . PHE A 1 98 ? -0.032 -10.428 -5.429 1.00 97.94 98 PHE A O 1
ATOM 755 N N . VAL A 1 99 ? -0.100 -8.668 -4.041 1.00 97.94 99 VAL A N 1
ATOM 756 C CA . VAL A 1 99 ? 0.624 -9.308 -2.940 1.00 97.94 99 VAL A CA 1
ATOM 757 C C . VAL A 1 99 ? -0.319 -9.650 -1.795 1.00 97.94 99 VAL A C 1
ATOM 759 O O . VAL A 1 99 ? -1.260 -8.918 -1.488 1.00 97.94 99 VAL A O 1
ATOM 762 N N . LEU A 1 100 ? -0.065 -10.771 -1.124 1.00 97.44 100 LEU A N 1
ATOM 763 C CA . LEU A 1 100 ? -0.749 -11.123 0.116 1.00 97.44 100 LEU A CA 1
ATOM 764 C C . LEU A 1 100 ? 0.100 -10.658 1.299 1.00 97.44 100 LEU A C 1
ATOM 766 O O . LEU A 1 100 ? 1.159 -11.222 1.561 1.00 97.44 100 LEU A O 1
ATOM 770 N N . VAL A 1 101 ? -0.399 -9.687 2.062 1.00 97.88 101 VAL A N 1
ATOM 771 C CA . VAL A 1 101 ? 0.261 -9.181 3.277 1.00 97.88 101 VAL A CA 1
ATOM 772 C C . VAL A 1 101 ? -0.485 -9.615 4.529 1.00 97.88 101 VAL A C 1
ATOM 774 O O . VAL A 1 101 ? -1.693 -9.849 4.492 1.00 97.88 101 VAL A O 1
ATOM 777 N N . ARG A 1 102 ? 0.214 -9.750 5.658 1.00 97.06 102 ARG A N 1
ATOM 778 C CA . ARG A 1 102 ? -0.450 -10.115 6.914 1.00 97.06 102 ARG A CA 1
ATOM 779 C C . ARG A 1 102 ? -1.272 -8.947 7.456 1.00 97.06 102 ARG A C 1
ATOM 781 O O . ARG A 1 102 ? -0.856 -7.797 7.400 1.00 97.06 102 ARG A O 1
ATOM 788 N N . LYS A 1 103 ? -2.424 -9.266 8.038 1.00 97.06 103 LYS A N 1
ATOM 789 C CA . LYS A 1 103 ? -3.349 -8.306 8.652 1.00 97.06 103 LYS A CA 1
ATOM 790 C C . LYS A 1 103 ? -2.807 -7.649 9.916 1.00 97.06 103 LYS A C 1
ATOM 792 O O . LYS A 1 103 ? -3.102 -6.489 10.157 1.00 97.06 103 LYS A O 1
ATOM 797 N N . ASP A 1 104 ? -2.034 -8.398 10.694 1.00 97.12 104 ASP A N 1
ATOM 798 C CA . ASP A 1 104 ? -1.403 -7.968 11.946 1.00 97.12 104 ASP A CA 1
ATOM 799 C C . ASP A 1 104 ? -0.062 -7.247 11.729 1.00 97.12 104 ASP A C 1
ATOM 801 O O . ASP A 1 104 ? 0.588 -6.842 12.689 1.00 97.12 104 ASP A O 1
ATOM 805 N N . MET A 1 105 ? 0.371 -7.099 10.475 1.00 97.88 105 MET A N 1
ATOM 806 C CA . MET A 1 105 ? 1.558 -6.329 10.126 1.00 97.88 105 MET A CA 1
ATOM 807 C C . MET A 1 105 ? 1.305 -4.841 10.350 1.00 97.88 105 MET A C 1
ATOM 809 O O . MET A 1 105 ? 0.213 -4.350 10.063 1.00 97.88 105 MET A O 1
ATOM 813 N N . LEU A 1 106 ? 2.323 -4.118 10.811 1.00 98.12 106 LEU A N 1
ATOM 814 C CA . LEU A 1 106 ? 2.245 -2.668 10.937 1.00 98.12 106 LEU A CA 1
ATOM 815 C C . LEU A 1 106 ? 2.095 -2.020 9.558 1.00 98.12 106 LEU A C 1
ATOM 817 O O . LEU A 1 106 ? 2.757 -2.406 8.593 1.00 98.12 106 LEU A O 1
ATOM 821 N N . PHE A 1 107 ? 1.236 -1.011 9.465 1.00 98.19 107 PHE A N 1
ATOM 822 C CA . PHE A 1 107 ? 0.958 -0.319 8.209 1.00 98.19 107 PHE A CA 1
ATOM 823 C C . PHE A 1 107 ? 2.195 0.412 7.662 1.00 98.19 107 PHE A C 1
ATOM 825 O O . PHE A 1 107 ? 2.416 0.447 6.455 1.00 98.19 107 PHE A O 1
ATOM 832 N N . ASN A 1 108 ? 3.061 0.919 8.542 1.00 96.38 108 ASN A N 1
ATOM 833 C CA . ASN A 1 108 ? 4.318 1.571 8.159 1.00 96.38 108 ASN A CA 1
ATOM 834 C C . ASN A 1 108 ? 5.342 0.626 7.493 1.00 96.38 108 ASN A C 1
ATOM 836 O O . ASN A 1 108 ? 6.233 1.103 6.797 1.00 96.38 108 ASN A O 1
ATOM 840 N N . GLN A 1 109 ? 5.203 -0.693 7.660 1.00 96.81 109 GLN A N 1
ATOM 841 C CA . GLN A 1 109 ? 6.051 -1.718 7.036 1.00 96.81 109 GLN A CA 1
ATOM 842 C C . GLN A 1 109 ? 5.487 -2.220 5.700 1.00 96.81 109 GLN A C 1
ATOM 844 O O . GLN A 1 109 ? 6.086 -3.085 5.062 1.00 96.81 109 GLN A O 1
ATOM 849 N N . LEU A 1 110 ? 4.329 -1.706 5.270 1.00 97.81 110 LEU A N 1
ATOM 850 C CA . LEU A 1 110 ? 3.601 -2.226 4.116 1.00 97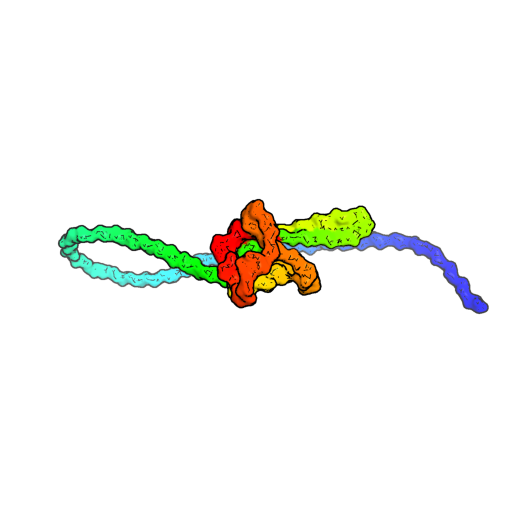.81 110 LEU A CA 1
ATOM 851 C C . LEU A 1 110 ? 4.427 -2.191 2.826 1.00 97.81 110 LEU A C 1
ATOM 853 O O . LEU A 1 110 ? 4.474 -3.196 2.124 1.00 97.81 110 LEU A O 1
ATOM 857 N N . ILE A 1 111 ? 5.096 -1.072 2.539 1.00 97.38 111 ILE A N 1
ATOM 858 C CA . ILE A 1 111 ? 5.903 -0.904 1.319 1.00 97.38 111 ILE A CA 1
ATOM 859 C C . ILE A 1 111 ? 7.060 -1.902 1.303 1.00 97.38 111 ILE A C 1
ATOM 861 O O . ILE A 1 111 ? 7.247 -2.623 0.326 1.00 97.38 111 ILE A O 1
ATOM 865 N N . GLU A 1 112 ? 7.813 -1.966 2.403 1.00 97.19 112 GLU A N 1
ATOM 866 C CA . GLU A 1 112 ? 8.973 -2.847 2.518 1.00 97.19 112 GLU A CA 1
ATOM 867 C C . GLU A 1 112 ? 8.560 -4.307 2.316 1.00 97.19 112 GLU A C 1
ATOM 869 O O . GLU A 1 112 ? 9.120 -5.017 1.483 1.00 97.19 112 GLU A O 1
ATOM 874 N N . MET A 1 113 ? 7.512 -4.740 3.015 1.00 97.75 113 MET A N 1
ATOM 875 C CA . MET A 1 113 ? 7.043 -6.120 2.951 1.00 97.75 113 MET A CA 1
ATOM 876 C C . MET A 1 113 ? 6.378 -6.473 1.617 1.00 97.75 113 MET A C 1
ATOM 878 O O . MET A 1 113 ? 6.498 -7.618 1.175 1.00 97.75 113 MET A O 1
ATOM 882 N N . ALA A 1 114 ? 5.716 -5.522 0.953 1.00 97.81 114 ALA A N 1
ATOM 883 C CA . ALA A 1 114 ? 5.187 -5.717 -0.394 1.00 97.81 114 ALA A CA 1
ATOM 884 C C . ALA A 1 114 ? 6.322 -5.944 -1.401 1.00 97.81 114 ALA A C 1
ATOM 886 O O . ALA A 1 114 ? 6.304 -6.935 -2.127 1.00 97.81 114 ALA A O 1
ATOM 887 N N . LEU A 1 115 ? 7.356 -5.098 -1.380 1.00 97.50 115 LEU A N 1
ATOM 888 C CA . LEU A 1 115 ? 8.509 -5.220 -2.275 1.00 97.50 115 LEU A CA 1
ATOM 889 C C . LEU A 1 115 ? 9.282 -6.523 -2.057 1.00 97.50 115 LEU A C 1
ATOM 891 O O . LEU A 1 115 ? 9.614 -7.204 -3.026 1.00 97.50 115 LEU A O 1
ATOM 895 N N . LEU A 1 116 ? 9.507 -6.919 -0.802 1.00 97.25 116 LEU A N 1
ATOM 896 C CA . LEU A 1 116 ? 10.133 -8.208 -0.493 1.00 97.25 116 LEU A CA 1
ATOM 897 C C . LEU A 1 116 ? 9.291 -9.391 -0.997 1.00 97.25 116 LEU A C 1
ATOM 899 O O . LEU A 1 116 ? 9.845 -10.378 -1.474 1.00 97.25 116 LEU A O 1
ATOM 903 N N . SER A 1 117 ? 7.960 -9.287 -0.934 1.00 97.06 117 SER A N 1
ATOM 904 C CA . SER A 1 117 ? 7.049 -10.327 -1.439 1.00 97.06 117 SER A CA 1
ATOM 905 C C . SER A 1 117 ? 7.047 -10.421 -2.968 1.00 97.06 117 SER A C 1
ATOM 907 O O . SER A 1 117 ? 6.860 -11.511 -3.499 1.00 97.06 117 SER A O 1
ATOM 909 N N . LEU A 1 118 ? 7.298 -9.306 -3.661 1.00 95.94 118 LEU A N 1
ATOM 910 C CA . LEU A 1 118 ? 7.497 -9.246 -5.115 1.00 95.94 118 LEU A CA 1
ATOM 911 C C . LEU A 1 118 ? 8.904 -9.702 -5.549 1.00 95.94 118 LEU A C 1
ATOM 913 O O . LEU A 1 118 ? 9.176 -9.800 -6.741 1.00 95.94 118 LEU A O 1
ATOM 917 N N . GLY A 1 119 ? 9.804 -9.985 -4.600 1.00 95.62 119 GLY A N 1
ATOM 918 C CA . GLY A 1 119 ? 11.162 -10.460 -4.873 1.00 95.62 119 GLY A CA 1
ATOM 919 C C . GLY A 1 119 ? 12.222 -9.362 -5.008 1.00 95.62 119 GLY A C 1
ATOM 920 O O . GLY A 1 119 ? 13.358 -9.666 -5.376 1.00 95.62 119 GLY A O 1
ATOM 921 N N . TYR A 1 120 ? 11.901 -8.105 -4.685 1.00 96.19 120 TYR A N 1
ATOM 922 C CA . TYR A 1 120 ? 12.905 -7.041 -4.632 1.00 96.19 120 TYR A CA 1
ATOM 923 C C . TYR A 1 120 ? 13.850 -7.225 -3.441 1.00 96.19 120 TYR A C 1
ATOM 925 O O . TYR A 1 120 ? 13.509 -7.799 -2.407 1.00 96.19 120 TYR A O 1
ATOM 933 N N . SER A 1 121 ? 15.067 -6.702 -3.582 1.00 96.56 121 SER A N 1
ATOM 934 C CA . SER A 1 121 ? 16.078 -6.762 -2.528 1.00 96.56 121 SER A CA 1
ATOM 935 C C . SER A 1 121 ? 15.720 -5.883 -1.321 1.00 96.56 121 SER A C 1
ATOM 937 O O . SER A 1 121 ? 15.050 -4.858 -1.462 1.00 96.56 121 SER A O 1
ATOM 939 N N . HIS A 1 122 ? 16.266 -6.210 -0.144 1.00 96.56 122 HIS A N 1
ATOM 940 C CA . HIS A 1 122 ? 16.167 -5.350 1.044 1.00 96.56 122 HIS A CA 1
ATOM 941 C C . HIS A 1 122 ? 16.691 -3.928 0.790 1.00 96.56 122 HIS A C 1
ATOM 943 O O . HIS A 1 122 ? 16.108 -2.958 1.266 1.00 96.56 122 HIS A O 1
ATOM 949 N N . SER A 1 123 ? 17.768 -3.784 0.010 1.00 96.69 123 SER A N 1
ATOM 950 C CA . SER A 1 123 ? 18.313 -2.476 -0.369 1.00 96.69 123 SER A CA 1
ATOM 951 C C . SER A 1 123 ? 17.345 -1.657 -1.220 1.00 96.69 123 SER A C 1
ATOM 953 O O . SER A 1 123 ? 17.185 -0.466 -0.969 1.00 96.69 123 SER A O 1
ATOM 955 N N . SER A 1 124 ? 16.676 -2.290 -2.188 1.00 94.19 124 SER A N 1
ATOM 956 C CA . SER A 1 124 ? 15.670 -1.631 -3.027 1.00 94.19 124 SER A CA 1
ATOM 957 C C . SER A 1 124 ? 14.470 -1.197 -2.186 1.00 94.19 124 SER A C 1
ATOM 959 O O . SER A 1 124 ? 14.020 -0.061 -2.293 1.00 94.19 124 SER A O 1
ATOM 961 N N . ALA A 1 125 ? 14.002 -2.072 -1.292 1.00 95.94 125 ALA A N 1
ATOM 962 C CA . ALA A 1 125 ? 12.877 -1.789 -0.410 1.00 95.94 125 ALA A CA 1
ATOM 963 C C . ALA A 1 125 ? 13.152 -0.619 0.551 1.00 95.94 125 ALA A C 1
ATOM 965 O O . ALA A 1 125 ? 12.301 0.251 0.713 1.00 95.94 125 ALA A O 1
ATOM 966 N N . ALA A 1 126 ? 14.357 -0.542 1.125 1.00 94.56 126 ALA A N 1
ATOM 967 C CA . ALA A 1 126 ? 14.748 0.538 2.034 1.00 94.56 126 ALA A CA 1
ATOM 968 C C . ALA A 1 126 ? 14.850 1.918 1.354 1.00 94.56 126 ALA A C 1
ATOM 970 O O . ALA A 1 126 ? 14.741 2.946 2.021 1.00 94.56 126 ALA A O 1
ATOM 971 N N . GLN A 1 127 ? 15.087 1.950 0.040 1.00 94.50 127 GLN A N 1
ATOM 972 C CA . GLN A 1 127 ? 15.187 3.184 -0.748 1.00 94.50 127 GLN A CA 1
ATOM 973 C C . GLN A 1 127 ? 13.869 3.562 -1.434 1.00 94.50 127 GLN A C 1
ATOM 975 O O . GLN A 1 127 ? 13.749 4.668 -1.969 1.00 94.50 127 GLN A O 1
ATOM 980 N N . ALA A 1 128 ? 12.887 2.662 -1.426 1.00 94.75 128 ALA A N 1
ATOM 981 C CA . ALA A 1 128 ? 11.613 2.878 -2.079 1.00 94.75 128 ALA A CA 1
ATOM 982 C C . ALA A 1 128 ? 10.818 3.999 -1.404 1.00 94.75 128 ALA A C 1
ATOM 984 O O . ALA A 1 128 ? 10.814 4.173 -0.184 1.00 94.75 128 ALA A O 1
ATOM 985 N N . LYS A 1 129 ? 10.088 4.748 -2.226 1.00 94.81 129 LYS A N 1
ATOM 986 C CA . LYS A 1 129 ? 9.065 5.688 -1.772 1.00 94.81 129 LYS A CA 1
ATOM 987 C C . LYS A 1 129 ? 7.717 5.093 -2.129 1.00 94.81 129 LYS A C 1
ATOM 989 O O . LYS A 1 129 ? 7.494 4.789 -3.293 1.00 94.81 129 LYS A O 1
ATOM 994 N N . GLY A 1 130 ? 6.835 4.945 -1.148 1.00 96.06 130 GLY A N 1
ATOM 995 C CA . GLY A 1 130 ? 5.481 4.464 -1.395 1.00 96.06 130 GLY A CA 1
ATOM 996 C C . GLY A 1 130 ? 4.452 5.572 -1.269 1.00 96.06 130 GLY A C 1
ATOM 997 O O . GLY A 1 130 ? 4.532 6.436 -0.388 1.00 96.06 130 GLY A O 1
ATOM 998 N N . LEU A 1 131 ? 3.477 5.509 -2.161 1.00 97.62 131 LEU A N 1
ATOM 999 C CA . LEU A 1 131 ? 2.261 6.298 -2.129 1.00 97.62 131 LEU A CA 1
ATOM 1000 C C . LEU A 1 131 ? 1.094 5.321 -2.054 1.00 97.62 131 LEU A C 1
ATOM 1002 O O . LEU A 1 131 ? 1.229 4.155 -2.382 1.00 97.62 131 LEU A O 1
ATOM 1006 N N . ILE A 1 132 ? -0.054 5.786 -1.597 1.00 97.81 132 ILE A N 1
ATOM 1007 C CA . ILE A 1 132 ? -1.268 4.990 -1.566 1.00 97.81 132 ILE A CA 1
ATOM 1008 C C . ILE A 1 132 ? -2.371 5.757 -2.272 1.00 97.81 132 ILE A C 1
ATOM 1010 O O . ILE A 1 132 ? -2.588 6.949 -2.029 1.00 97.81 132 ILE A O 1
ATOM 1014 N N . GLN A 1 133 ? -3.045 5.077 -3.188 1.00 98.06 133 GLN A N 1
ATOM 1015 C CA . GLN A 1 133 ? -4.082 5.644 -4.028 1.00 98.06 133 GLN A CA 1
ATOM 1016 C C . GLN A 1 133 ? -5.410 4.949 -3.759 1.00 98.06 133 GLN A C 1
ATOM 1018 O O . GLN A 1 133 ? -5.500 3.727 -3.801 1.00 98.06 133 GLN A O 1
ATOM 1023 N N . VAL A 1 134 ? -6.465 5.735 -3.534 1.00 97.44 134 VAL A N 1
ATOM 1024 C CA . VAL A 1 134 ? -7.836 5.226 -3.404 1.00 97.44 134 VAL A CA 1
ATOM 1025 C C . VAL A 1 134 ? -8.586 5.474 -4.712 1.00 97.44 134 VAL A C 1
ATOM 1027 O O . VAL A 1 134 ? -8.878 6.614 -5.078 1.00 97.44 134 VAL A O 1
ATOM 1030 N N . GLY A 1 135 ? -8.911 4.408 -5.437 1.00 95.81 135 GLY A N 1
ATOM 1031 C CA . GLY A 1 135 ? -9.608 4.458 -6.717 1.00 95.81 135 GLY A CA 1
ATOM 1032 C C . GLY A 1 135 ? -8.861 5.316 -7.736 1.00 95.81 135 GLY A C 1
ATOM 1033 O O . GLY A 1 135 ? -7.792 4.951 -8.202 1.00 95.81 135 GLY A O 1
ATOM 1034 N N . LYS A 1 136 ? -9.441 6.466 -8.093 1.00 95.62 136 LYS A N 1
ATOM 1035 C CA . LYS A 1 136 ? -8.859 7.429 -9.050 1.00 95.62 136 LYS A CA 1
ATOM 1036 C C . LYS A 1 136 ? -8.414 8.736 -8.392 1.00 95.62 136 LYS A C 1
ATOM 1038 O O . LYS A 1 136 ? -8.287 9.751 -9.072 1.00 95.62 136 LYS A O 1
ATOM 1043 N N . TRP A 1 137 ? -8.275 8.754 -7.068 1.00 97.25 137 TRP A N 1
ATOM 1044 C CA . TRP A 1 137 ? -7.829 9.945 -6.346 1.00 97.25 137 TRP A CA 1
ATOM 1045 C C . TRP A 1 137 ? -6.329 10.159 -6.538 1.00 97.25 137 TRP A C 1
ATOM 1047 O O . TRP A 1 137 ? -5.637 9.289 -7.061 1.00 97.25 137 TRP A O 1
ATOM 1057 N N . ASN A 1 138 ? -5.825 11.321 -6.130 1.00 97.38 138 ASN A N 1
ATOM 1058 C CA . ASN A 1 138 ? -4.386 11.563 -6.151 1.00 97.38 138 ASN A CA 1
ATOM 1059 C C . ASN A 1 138 ? -3.691 10.643 -5.130 1.00 97.38 138 ASN A C 1
ATOM 1061 O O . ASN A 1 138 ? -4.173 10.562 -3.996 1.00 97.38 138 ASN A O 1
ATOM 1065 N N . PRO A 1 139 ? -2.583 9.972 -5.498 1.00 97.75 139 PRO A N 1
ATOM 1066 C CA . PRO A 1 139 ? -1.798 9.190 -4.550 1.00 97.75 139 PRO A CA 1
ATOM 1067 C C . PRO A 1 139 ? -1.235 10.080 -3.438 1.00 97.75 139 PRO A C 1
ATOM 1069 O O . PRO A 1 139 ? -0.776 11.196 -3.697 1.00 97.75 139 PRO A O 1
ATOM 1072 N N . VAL A 1 140 ? -1.253 9.587 -2.201 1.00 98.00 140 VAL A N 1
ATOM 1073 C CA . VAL A 1 140 ? -0.746 10.308 -1.021 1.00 98.00 140 VAL A CA 1
ATOM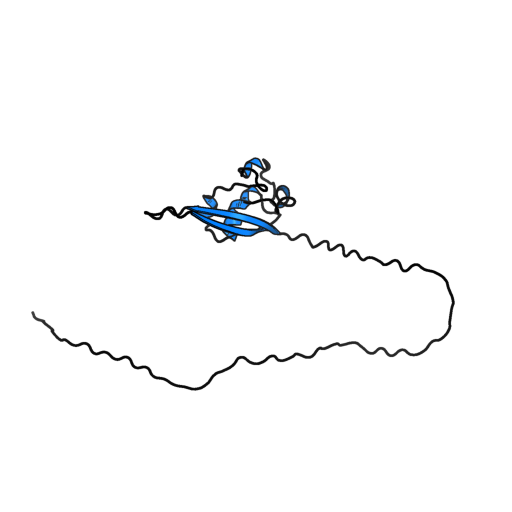 1074 C C . VAL A 1 140 ? 0.294 9.475 -0.270 1.00 98.00 140 VAL A C 1
ATOM 1076 O O . VAL A 1 140 ? 0.264 8.251 -0.362 1.00 98.00 140 VAL A O 1
ATOM 1079 N N . PRO A 1 141 ? 1.224 10.083 0.484 1.00 97.06 141 PRO A N 1
ATOM 1080 C CA . PRO A 1 141 ? 2.132 9.329 1.346 1.00 97.06 141 PRO A CA 1
ATOM 1081 C C . PRO A 1 141 ? 1.374 8.513 2.400 1.00 97.06 141 PRO A C 1
ATOM 1083 O O . PRO A 1 141 ? 0.354 8.966 2.917 1.00 97.06 141 PRO A O 1
ATOM 1086 N N . LEU A 1 142 ? 1.908 7.354 2.795 1.00 95.38 142 LEU A N 1
ATOM 1087 C CA . LEU A 1 142 ? 1.287 6.511 3.832 1.00 95.38 142 LEU A CA 1
ATOM 1088 C C . LEU A 1 142 ? 1.111 7.247 5.171 1.00 95.38 142 LEU A C 1
ATOM 1090 O O . LEU A 1 142 ? 0.150 6.984 5.888 1.00 95.38 142 LEU A O 1
ATOM 1094 N N . SER A 1 143 ? 1.982 8.211 5.483 1.00 94.50 143 SER A N 1
ATOM 1095 C CA . SER A 1 143 ? 1.865 9.047 6.684 1.00 94.50 143 SER A CA 1
ATOM 1096 C C . SER A 1 143 ? 0.609 9.924 6.717 1.00 94.50 143 SER A C 1
ATOM 1098 O O . SER A 1 143 ? 0.237 10.393 7.781 1.00 94.50 143 SER A O 1
ATOM 1100 N N . TYR A 1 144 ? -0.060 10.149 5.581 1.00 95.75 144 TYR A N 1
ATOM 1101 C CA . TYR A 1 144 ? -1.309 10.920 5.526 1.00 95.75 144 TYR A CA 1
ATOM 1102 C C . TYR A 1 144 ? -2.534 10.060 5.862 1.00 95.75 144 TYR A C 1
ATOM 1104 O O . TYR A 1 144 ? -3.618 10.597 6.073 1.00 95.75 144 TYR A O 1
ATOM 1112 N N . VAL A 1 145 ? -2.384 8.731 5.880 1.00 96.12 145 VAL A N 1
ATOM 1113 C CA . VAL A 1 145 ? -3.475 7.804 6.204 1.00 96.12 145 VAL A CA 1
ATOM 1114 C C . VAL A 1 145 ? -3.690 7.726 7.712 1.00 96.12 145 VAL A C 1
ATOM 1116 O O . VAL A 1 145 ? -4.829 7.667 8.166 1.00 96.12 145 VAL A O 1
ATOM 1119 N N . THR A 1 146 ? -2.605 7.715 8.489 1.00 96.31 146 THR A N 1
ATOM 1120 C CA . THR A 1 146 ? -2.655 7.581 9.946 1.00 96.31 146 THR A CA 1
ATOM 1121 C C . THR A 1 146 ? -1.395 8.129 10.610 1.00 96.31 146 THR A C 1
ATOM 1123 O O . THR A 1 146 ? -0.288 7.926 10.112 1.00 96.31 146 THR A O 1
ATOM 1126 N N . ASP A 1 147 ? -1.575 8.762 11.770 1.00 95.75 147 ASP A N 1
ATOM 1127 C CA . ASP A 1 147 ? -0.492 9.200 12.660 1.00 95.75 147 ASP A CA 1
ATOM 1128 C C . ASP A 1 147 ? -0.119 8.132 13.711 1.00 95.75 147 ASP A C 1
ATOM 1130 O O . ASP A 1 147 ? 0.849 8.298 14.457 1.00 95.75 147 ASP A O 1
ATOM 1134 N N . ALA A 1 148 ? -0.886 7.039 13.809 1.00 96.50 148 ALA A N 1
ATOM 1135 C CA . ALA A 1 148 ? -0.672 5.992 14.805 1.00 96.50 148 ALA A CA 1
ATOM 1136 C C . ALA A 1 148 ? 0.445 5.021 14.358 1.00 96.50 148 ALA A C 1
ATOM 1138 O O . ALA A 1 148 ? 0.280 4.323 13.353 1.00 96.50 148 ALA A O 1
ATOM 1139 N N . PRO A 1 149 ? 1.579 4.930 15.085 1.00 95.25 149 PRO A N 1
ATOM 1140 C CA . PRO A 1 149 ? 2.717 4.094 14.687 1.00 95.25 149 PRO A CA 1
ATOM 1141 C C . PRO A 1 149 ? 2.463 2.588 14.863 1.00 95.25 149 PRO A C 1
ATOM 1143 O O . PRO A 1 149 ? 3.186 1.773 14.292 1.00 95.25 149 PRO A O 1
ATOM 1146 N N . ASP A 1 150 ? 1.462 2.228 15.663 1.00 96.88 150 ASP A N 1
ATOM 1147 C CA . ASP A 1 150 ? 1.009 0.869 15.952 1.00 96.88 150 ASP A CA 1
ATOM 1148 C C . ASP A 1 150 ? -0.182 0.430 15.084 1.00 96.88 150 ASP A C 1
ATOM 1150 O O . ASP A 1 150 ? -0.628 -0.711 15.199 1.00 96.88 150 ASP A O 1
ATOM 1154 N N . ALA A 1 151 ? -0.674 1.299 14.189 1.00 98.00 151 ALA A N 1
ATOM 1155 C CA . ALA A 1 151 ? -1.745 0.954 13.261 1.00 98.00 151 ALA A CA 1
ATOM 1156 C C . ALA A 1 151 ? -1.341 -0.226 12.371 1.00 98.00 151 ALA A C 1
ATOM 1158 O O . ALA A 1 151 ? -0.278 -0.227 11.736 1.00 98.00 151 ALA A O 1
ATOM 1159 N N . THR A 1 152 ? -2.215 -1.226 12.289 1.00 98.31 152 THR A N 1
ATOM 1160 C CA . THR A 1 152 ? -1.989 -2.414 11.466 1.00 98.31 152 THR A CA 1
ATOM 1161 C C . THR A 1 152 ? -2.577 -2.258 10.065 1.00 98.31 152 THR A C 1
ATOM 1163 O O . THR A 1 152 ? -3.425 -1.403 9.795 1.00 98.31 152 THR A O 1
ATOM 1166 N N . VAL A 1 153 ? -2.156 -3.125 9.144 1.00 98.06 153 VAL A N 1
ATOM 1167 C CA . VAL A 1 153 ? -2.729 -3.215 7.794 1.00 98.06 153 VAL A CA 1
ATOM 1168 C C . VAL A 1 153 ? -4.228 -3.502 7.842 1.00 98.06 153 VAL A C 1
ATOM 1170 O O . VAL A 1 153 ? -4.975 -2.973 7.020 1.00 98.06 153 VAL A O 1
ATOM 1173 N N . ALA A 1 154 ? -4.694 -4.312 8.796 1.00 97.50 154 ALA A N 1
ATOM 1174 C CA . ALA A 1 154 ? -6.122 -4.536 8.970 1.00 97.50 154 ALA A CA 1
ATOM 1175 C C . ALA A 1 154 ? -6.856 -3.257 9.374 1.00 97.50 154 ALA A C 1
ATOM 1177 O O . ALA A 1 154 ? -7.898 -2.966 8.794 1.00 97.50 154 ALA A O 1
ATOM 1178 N N . ASP A 1 155 ? -6.311 -2.481 10.309 1.00 97.50 155 ASP A N 1
ATOM 1179 C CA . ASP A 1 155 ? -6.973 -1.259 10.774 1.00 97.50 155 ASP A CA 1
ATOM 1180 C C . ASP A 1 155 ? -7.189 -0.267 9.625 1.00 97.50 155 ASP A C 1
ATOM 1182 O O . ASP A 1 155 ? -8.240 0.363 9.543 1.00 97.50 155 ASP A O 1
ATOM 1186 N N . MET A 1 156 ? -6.214 -0.158 8.715 1.00 97.88 156 MET A N 1
ATOM 1187 C CA . MET A 1 156 ? -6.240 0.834 7.635 1.00 97.88 156 MET A CA 1
ATOM 1188 C C . MET A 1 156 ? -6.897 0.331 6.343 1.00 97.88 156 MET A C 1
ATOM 1190 O O . MET A 1 156 ? -7.587 1.092 5.668 1.00 97.88 156 MET A O 1
ATOM 1194 N N . LEU A 1 157 ? -6.682 -0.935 5.961 1.00 97.38 157 LEU A N 1
ATOM 1195 C CA . LEU A 1 157 ? -7.020 -1.435 4.620 1.00 97.38 157 LEU A CA 1
ATOM 1196 C C . LEU A 1 157 ? -8.123 -2.496 4.587 1.00 97.38 157 LEU A C 1
ATOM 1198 O O . LEU A 1 157 ? -8.604 -2.818 3.500 1.00 97.38 157 LEU A O 1
ATOM 1202 N N . GLN A 1 158 ? -8.565 -3.046 5.724 1.00 96.50 158 GLN A N 1
ATOM 1203 C CA . GLN A 1 158 ? -9.479 -4.200 5.744 1.00 96.50 158 GLN A CA 1
ATOM 1204 C C . GLN A 1 158 ? -10.778 -3.979 4.954 1.00 96.50 158 GLN A C 1
ATOM 1206 O O . GLN A 1 158 ? -11.275 -4.933 4.346 1.00 96.50 158 GLN A O 1
ATOM 1211 N N . ASP A 1 159 ? -11.293 -2.751 4.931 1.00 96.50 159 ASP A N 1
ATOM 1212 C CA . ASP A 1 159 ? -12.545 -2.410 4.250 1.00 96.50 159 ASP A CA 1
ATOM 1213 C C . ASP A 1 159 ? -12.330 -1.786 2.862 1.00 96.50 159 ASP A C 1
ATOM 1215 O O . ASP A 1 159 ? -13.244 -1.795 2.039 1.00 96.50 159 ASP A O 1
ATOM 1219 N N . VAL A 1 160 ? -11.120 -1.299 2.558 1.00 96.81 160 VAL A N 1
ATOM 1220 C CA . VAL A 1 160 ? -10.819 -0.530 1.333 1.00 96.81 160 VAL A CA 1
ATOM 1221 C C . VAL A 1 160 ? -9.821 -1.204 0.388 1.00 96.81 160 VAL A C 1
ATOM 1223 O O . VAL A 1 160 ? -9.615 -0.709 -0.714 1.00 96.81 160 VAL A O 1
ATOM 1226 N N . TYR A 1 161 ? -9.240 -2.354 0.749 1.00 96.31 161 TYR A N 1
ATOM 1227 C CA . TYR A 1 161 ? -8.184 -3.023 -0.034 1.00 96.31 161 TYR A CA 1
ATOM 1228 C C . TYR A 1 161 ? -8.531 -3.255 -1.516 1.00 96.31 161 TYR A C 1
ATOM 1230 O O . TYR A 1 161 ? -7.652 -3.273 -2.365 1.00 96.31 161 TYR A O 1
ATOM 1238 N N . HIS A 1 162 ? -9.815 -3.426 -1.836 1.00 96.75 162 HIS A N 1
ATOM 1239 C CA . HIS A 1 162 ? -10.304 -3.701 -3.188 1.00 96.75 162 HIS A CA 1
ATOM 1240 C C . HIS A 1 162 ? -10.356 -2.461 -4.096 1.00 96.75 162 HIS A C 1
ATOM 1242 O O . HIS A 1 162 ? -10.532 -2.602 -5.304 1.00 96.75 162 HIS A O 1
ATOM 1248 N N . VAL A 1 163 ? -10.234 -1.257 -3.529 1.00 97.50 163 VAL A N 1
ATOM 1249 C CA . VAL A 1 163 ? -10.162 0.012 -4.272 1.00 97.50 163 VAL A CA 1
ATOM 1250 C C . VAL A 1 163 ? -8.816 0.709 -4.111 1.00 97.50 163 VAL A C 1
ATOM 1252 O O . VAL A 1 163 ? -8.631 1.783 -4.671 1.00 97.50 163 VAL A O 1
ATOM 1255 N N . VAL A 1 164 ? -7.889 0.140 -3.341 1.00 97.69 164 VAL A N 1
ATOM 1256 C CA . VAL A 1 164 ? -6.587 0.747 -3.064 1.00 97.69 164 VAL A CA 1
ATOM 1257 C C . VAL A 1 164 ? -5.521 0.195 -4.004 1.00 97.69 164 VAL A C 1
ATOM 1259 O O . VAL A 1 164 ? -5.491 -0.999 -4.286 1.00 97.69 164 VAL A O 1
ATOM 1262 N N . THR A 1 165 ? -4.631 1.076 -4.454 1.00 98.06 165 THR A N 1
ATOM 1263 C CA . THR A 1 165 ? -3.362 0.737 -5.109 1.00 98.06 165 THR A CA 1
ATOM 1264 C C . THR A 1 165 ? -2.215 1.273 -4.258 1.00 98.06 165 THR A C 1
ATOM 1266 O O . THR A 1 165 ? -2.300 2.401 -3.763 1.00 98.06 165 THR A O 1
ATOM 1269 N N . LEU A 1 166 ? -1.194 0.445 -4.054 1.00 97.56 166 LEU A N 1
ATOM 1270 C CA . LEU A 1 166 ? 0.066 0.788 -3.396 1.00 97.56 166 LEU A CA 1
ATOM 1271 C C . LEU A 1 166 ? 1.166 1.005 -4.437 1.00 97.56 166 LEU A C 1
ATOM 1273 O O . LEU A 1 166 ? 1.238 0.165 -5.359 1.00 97.56 166 LEU A O 1
#

Sequence (166 aa):
MDHLNEATQGKEHSEMSNNVSDPKGPPAKIARLEQNGSPLGRGRLGSTGAKMQGVPLKHSGHLMKTNLRKGTMLPVFCVVEHYENAIEYDCKEEHAEFVLVRKDMLFNQLIEMALLSLGYSHSSAAQAKGLIQVGKWNPVPLSYVTDAPDATVADMLQDVYHVVTL